Protein AF-T0L278-F1 (afdb_monomer_lite)

pLDDT: mean 76.57, std 13.84, range [36.88, 91.56]

Structure (mmCIF, N/CA/C/O backbone):
data_AF-T0L278-F1
#
_entry.id   AF-T0L278-F1
#
loop_
_atom_site.group_PDB
_atom_site.id
_atom_site.type_symbol
_atom_site.label_atom_id
_atom_site.label_alt_id
_atom_site.label_comp_id
_atom_site.label_asym_id
_atom_site.label_entity_id
_atom_site.label_seq_id
_atom_site.pdbx_PDB_ins_code
_atom_site.Cartn_x
_atom_site.Cartn_y
_atom_site.Cartn_z
_atom_site.occupancy
_atom_site.B_iso_or_equiv
_atom_site.auth_seq_id
_atom_site.auth_comp_id
_atom_site.auth_asym_id
_atom_site.auth_atom_id
_atom_site.pdbx_PDB_model_num
ATOM 1 N N . MET A 1 1 ? -37.524 30.772 44.409 1.00 56.69 1 MET A N 1
ATOM 2 C CA . MET A 1 1 ? -37.387 29.952 43.182 1.00 56.69 1 MET A CA 1
ATOM 3 C C . MET A 1 1 ? -38.612 29.063 43.052 1.00 56.69 1 MET A C 1
ATOM 5 O O . MET A 1 1 ? -39.046 28.549 44.076 1.00 56.69 1 MET A O 1
ATOM 9 N N . SER A 1 2 ? -39.199 28.921 41.857 1.00 77.25 2 SER A N 1
ATOM 10 C CA . SER A 1 2 ? -40.386 28.073 41.670 1.00 77.25 2 SER A CA 1
ATOM 11 C C . SER A 1 2 ? -40.027 26.587 41.781 1.00 77.25 2 SER A C 1
ATOM 13 O O . SER A 1 2 ? -38.929 26.166 41.413 1.00 77.25 2 SER A O 1
ATOM 15 N N . VAL A 1 3 ? -40.959 25.788 42.303 1.00 78.44 3 VAL A N 1
ATOM 16 C CA . VAL A 1 3 ? -40.801 24.331 42.462 1.00 78.44 3 VAL A CA 1
ATOM 17 C C . VAL A 1 3 ? -40.582 23.646 41.107 1.00 78.44 3 VAL A C 1
ATOM 19 O O . VAL A 1 3 ? -39.827 22.682 41.018 1.00 78.44 3 VAL A O 1
ATOM 22 N N . GLU A 1 4 ? -41.187 24.178 40.047 1.00 79.38 4 GLU A N 1
ATOM 23 C CA . GLU A 1 4 ? -41.035 23.703 38.667 1.00 79.38 4 GLU A CA 1
ATOM 24 C C . GLU A 1 4 ? -39.617 23.933 38.136 1.00 79.38 4 GLU A C 1
ATOM 26 O O . GLU A 1 4 ? -38.996 22.999 37.635 1.00 79.38 4 GLU A O 1
ATOM 31 N N . ARG A 1 5 ? -39.035 25.116 38.377 1.00 77.50 5 ARG A N 1
ATOM 32 C CA . ARG A 1 5 ? -37.660 25.430 37.960 1.00 77.50 5 ARG A CA 1
ATOM 33 C C . ARG A 1 5 ? -36.619 24.551 38.658 1.00 77.50 5 ARG A C 1
ATOM 35 O O . ARG A 1 5 ? -35.626 24.172 38.049 1.00 77.50 5 ARG A O 1
ATOM 42 N N . ASN A 1 6 ? -36.856 24.174 39.916 1.00 81.69 6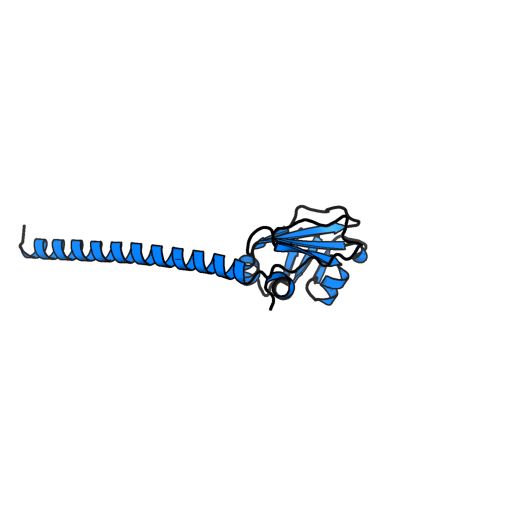 ASN A N 1
ATOM 43 C CA . ASN A 1 6 ? -35.994 23.224 40.631 1.00 81.69 6 ASN A CA 1
ATOM 44 C C . ASN A 1 6 ? -36.101 21.787 40.090 1.00 81.69 6 ASN A C 1
ATOM 46 O O . ASN A 1 6 ? -35.121 21.045 40.142 1.00 81.69 6 ASN A O 1
ATOM 50 N N . LYS A 1 7 ? -37.271 21.377 39.583 1.00 85.25 7 LYS A N 1
ATOM 51 C CA . LYS A 1 7 ? -37.436 20.066 38.937 1.00 85.25 7 LYS A CA 1
ATOM 52 C C . LYS A 1 7 ? -36.726 20.027 37.586 1.00 85.25 7 LYS A C 1
ATOM 54 O O . LYS A 1 7 ? -36.011 19.066 37.326 1.00 85.25 7 LYS A O 1
ATOM 59 N N . GLU A 1 8 ? -36.863 21.076 36.777 1.00 83.44 8 GLU A N 1
ATOM 60 C CA . GLU A 1 8 ? -36.151 21.197 35.496 1.00 83.44 8 GLU A CA 1
ATOM 61 C C . GLU A 1 8 ? -34.629 21.196 35.678 1.00 83.44 8 GLU A C 1
ATOM 63 O O . GLU A 1 8 ? -33.932 20.478 34.967 1.00 83.44 8 GLU A O 1
ATOM 68 N N . LEU A 1 9 ? -34.107 21.923 36.675 1.00 85.75 9 LEU A N 1
ATOM 69 C CA . LEU A 1 9 ? -32.672 21.933 36.983 1.00 85.75 9 LEU A CA 1
ATOM 70 C C . LEU A 1 9 ? -32.137 20.532 37.314 1.00 85.75 9 LEU A C 1
ATOM 72 O O . LEU A 1 9 ? -31.128 20.121 36.747 1.00 85.75 9 LEU A O 1
ATOM 76 N N . LYS A 1 10 ? -32.850 19.758 38.143 1.00 85.81 10 LYS A N 1
ATOM 77 C CA . LYS A 1 10 ? -32.467 18.369 38.453 1.00 85.81 10 LYS A CA 1
ATOM 78 C C . LYS A 1 10 ? -32.490 17.449 37.232 1.00 85.81 10 LYS A C 1
ATOM 80 O O . LYS A 1 10 ? -31.629 16.583 37.102 1.00 85.81 10 LYS A O 1
ATOM 85 N N . VAL A 1 11 ? -33.476 17.608 36.348 1.00 86.75 11 VAL A N 1
ATOM 86 C CA . VAL A 1 11 ? -33.554 16.820 35.108 1.00 86.75 11 VAL A CA 1
ATOM 87 C C . VAL A 1 11 ? -32.389 17.170 34.184 1.00 86.75 11 VAL A C 1
ATOM 89 O O . VAL A 1 11 ? -31.769 16.266 33.625 1.00 86.75 11 VAL A O 1
ATOM 92 N N . ASN A 1 12 ? -32.031 18.450 34.073 1.00 84.56 12 ASN A N 1
ATOM 93 C CA . ASN A 1 12 ? -30.890 18.885 33.270 1.00 84.56 12 ASN A CA 1
ATOM 94 C C . ASN A 1 12 ? -29.559 18.344 33.812 1.00 84.56 12 ASN A C 1
ATOM 96 O O . ASN A 1 12 ? -28.752 17.858 33.026 1.00 84.56 12 ASN A O 1
ATOM 100 N N . GLU A 1 13 ? -29.350 18.345 35.131 1.00 86.81 13 GLU A N 1
ATOM 101 C CA . GLU A 1 13 ? -28.151 17.767 35.763 1.00 86.81 13 GLU A CA 1
ATOM 102 C C . GLU A 1 13 ? -28.016 16.261 35.487 1.00 86.81 13 GLU A C 1
ATOM 104 O O . GLU A 1 13 ? -26.943 15.785 35.107 1.00 86.81 13 GLU A O 1
ATOM 109 N N . LEU A 1 14 ? -29.115 15.510 35.611 1.00 86.12 14 LEU A N 1
ATOM 110 C CA . LEU A 1 14 ? -29.153 14.079 35.289 1.00 86.12 14 LEU A CA 1
ATOM 111 C C . LEU A 1 14 ? -28.886 13.821 33.802 1.00 86.12 14 LEU A C 1
ATOM 113 O O . LEU A 1 14 ? -28.131 12.916 33.450 1.00 86.12 14 LEU A O 1
ATOM 117 N N . THR A 1 15 ? -29.481 14.629 32.925 1.00 84.12 15 THR A N 1
ATOM 118 C CA . THR A 1 15 ? -29.307 14.492 31.473 1.00 84.12 15 THR A CA 1
ATOM 119 C C . THR A 1 15 ? -27.870 14.808 31.063 1.00 84.12 15 THR A C 1
ATOM 121 O O . THR A 1 15 ? -27.291 14.079 30.264 1.00 84.12 15 THR A O 1
ATOM 124 N N . PHE A 1 16 ? -27.264 15.835 31.661 1.00 86.50 16 PHE A N 1
ATOM 125 C CA . PHE A 1 16 ? -25.865 16.198 31.441 1.00 86.50 16 PHE A CA 1
ATOM 126 C C . PHE A 1 16 ? -24.909 15.089 31.897 1.00 86.50 16 PHE A C 1
ATOM 128 O O . PHE A 1 16 ? -24.005 14.704 31.161 1.00 86.50 16 PHE A O 1
ATOM 135 N N . SER A 1 17 ? -25.173 14.499 33.065 1.00 84.94 17 SER A N 1
ATOM 136 C CA . SER A 1 17 ? -24.392 13.371 33.594 1.00 84.94 17 SER A CA 1
ATOM 137 C C . SER A 1 17 ? -24.474 12.133 32.684 1.00 84.94 17 SER A C 1
ATOM 139 O O . SER A 1 17 ? -23.477 11.452 32.459 1.00 84.94 17 SER A O 1
ATOM 141 N N . ASN A 1 18 ? -25.656 11.852 32.123 1.00 83.19 18 ASN A N 1
ATOM 142 C CA . ASN A 1 18 ? -25.858 10.769 31.152 1.00 83.19 18 ASN A CA 1
ATOM 143 C C . ASN A 1 18 ? -25.187 11.038 29.797 1.00 83.19 18 ASN A C 1
ATOM 145 O O . ASN A 1 18 ? -24.786 10.100 29.111 1.00 83.19 18 ASN A O 1
ATOM 149 N N . LEU A 1 19 ? -25.090 12.304 29.388 1.00 84.62 19 LEU A N 1
ATOM 150 C CA . LEU A 1 19 ? -24.378 12.681 28.169 1.00 84.62 19 LEU A CA 1
ATOM 151 C C . LEU A 1 19 ? -22.869 12.484 28.334 1.00 84.62 19 LEU A C 1
ATOM 153 O O . LEU A 1 19 ? -22.263 11.863 27.466 1.00 84.62 19 LEU A O 1
ATOM 157 N N . LEU A 1 20 ? -22.302 12.910 29.466 1.00 82.75 20 LEU A N 1
ATOM 158 C CA . LEU A 1 20 ? -20.883 12.710 29.780 1.00 82.75 20 LEU A CA 1
ATOM 159 C C . LEU A 1 20 ? -20.504 11.227 29.836 1.00 82.75 20 LEU A C 1
ATOM 161 O O . LEU A 1 20 ? -19.542 10.814 29.200 1.00 82.75 20 LEU A O 1
ATOM 165 N N . SER A 1 21 ? -21.297 10.398 30.520 1.00 83.31 21 SER A N 1
ATOM 166 C CA . SER A 1 21 ? -21.010 8.957 30.597 1.00 83.31 21 SER A CA 1
ATOM 167 C C . SER A 1 21 ? -21.109 8.258 29.238 1.00 83.31 21 SER A C 1
ATOM 169 O O . SER A 1 21 ? -20.383 7.301 28.967 1.00 83.31 21 SER A O 1
ATOM 171 N N . LYS A 1 22 ? -21.986 8.743 28.352 1.00 87.75 22 LYS A N 1
ATOM 172 C CA . LYS A 1 22 ? -22.082 8.250 26.976 1.00 87.75 22 LYS A CA 1
ATOM 173 C C . LYS A 1 22 ? -20.877 8.670 26.134 1.00 87.75 22 LYS A C 1
ATOM 175 O O . LYS A 1 22 ? -20.424 7.868 25.324 1.00 87.75 22 LYS A O 1
ATOM 180 N N . GLU A 1 23 ? -20.381 9.890 26.308 1.00 88.69 23 GLU A N 1
ATOM 181 C CA . GLU A 1 23 ? -19.174 10.383 25.635 1.00 88.69 23 GLU A CA 1
ATOM 182 C C . GLU A 1 23 ? -17.945 9.569 26.057 1.00 88.69 23 GLU A C 1
ATOM 184 O O . GLU A 1 23 ? -17.283 8.983 25.204 1.00 88.69 23 GLU A O 1
ATOM 189 N N . GLU A 1 24 ? -17.740 9.377 27.363 1.00 87.81 24 GLU A N 1
ATOM 190 C CA . GLU A 1 24 ? -16.658 8.539 27.903 1.00 87.81 24 GLU A CA 1
ATOM 191 C C . GLU A 1 24 ? -16.725 7.092 27.386 1.00 87.81 24 GLU A C 1
ATOM 193 O O . GLU A 1 24 ? -15.704 6.492 27.037 1.00 87.81 24 GLU A O 1
ATOM 198 N N . TYR A 1 25 ? -17.933 6.522 27.301 1.00 83.19 25 TYR A N 1
ATOM 199 C CA . TYR A 1 25 ? -18.140 5.188 26.738 1.00 83.19 25 TYR A CA 1
ATOM 200 C C . TYR A 1 25 ? -17.762 5.117 25.252 1.00 83.19 25 TYR A C 1
ATOM 202 O O . TYR A 1 25 ? -17.153 4.137 24.813 1.00 83.19 25 TYR A O 1
ATOM 210 N N . LEU A 1 26 ? -18.130 6.134 24.469 1.00 86.50 26 LEU A N 1
ATOM 211 C CA . LEU A 1 26 ? -17.811 6.198 23.044 1.00 86.50 26 LEU A CA 1
ATOM 212 C C . LEU A 1 26 ? -16.305 6.369 22.820 1.00 86.50 26 LEU A C 1
ATOM 214 O O . LEU A 1 26 ? -15.752 5.668 21.975 1.00 86.50 26 LEU A O 1
ATOM 218 N N . ASP A 1 27 ? -15.634 7.198 23.616 1.00 89.31 27 ASP A N 1
ATOM 219 C CA . ASP A 1 27 ? -14.180 7.384 23.552 1.00 89.31 27 ASP A CA 1
ATOM 220 C C . ASP A 1 27 ? -13.415 6.095 23.874 1.00 89.31 27 ASP A C 1
ATOM 222 O O . ASP A 1 27 ? -12.449 5.742 23.190 1.00 89.31 27 ASP A O 1
ATOM 226 N N . LEU A 1 28 ? -13.867 5.350 24.887 1.00 89.94 28 LEU A N 1
ATOM 227 C CA . LEU A 1 28 ? -13.327 4.025 25.201 1.00 89.94 28 LEU A CA 1
ATOM 228 C C . LEU A 1 28 ? -13.515 3.051 24.036 1.00 89.94 28 LEU A C 1
ATOM 230 O O . LEU A 1 28 ? -12.579 2.335 23.680 1.00 89.94 28 LEU A O 1
ATOM 234 N N . LYS A 1 29 ? -14.694 3.050 23.405 1.00 87.31 29 LYS A N 1
ATOM 235 C CA . LYS A 1 29 ? -14.961 2.195 22.244 1.00 87.31 29 LYS A CA 1
ATOM 236 C C . LYS A 1 29 ? -14.094 2.555 21.044 1.00 87.31 29 LYS A C 1
ATOM 238 O O . LYS A 1 29 ? -13.605 1.644 20.385 1.00 87.31 29 LYS A O 1
ATOM 243 N N . ILE A 1 30 ? -13.881 3.841 20.773 1.00 87.50 30 ILE A N 1
ATOM 244 C CA . ILE A 1 30 ? -12.994 4.294 19.692 1.00 87.50 30 ILE A CA 1
ATOM 245 C C . ILE A 1 30 ? -11.573 3.777 19.933 1.00 87.50 30 ILE A C 1
ATOM 247 O O . ILE A 1 30 ? -1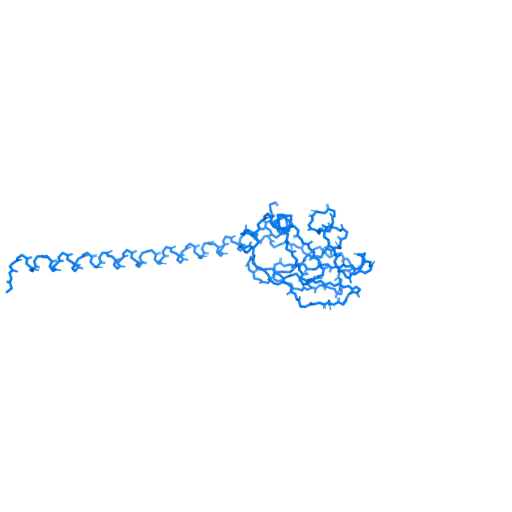1.005 3.153 19.041 1.00 87.50 30 ILE A O 1
ATOM 251 N N . LYS A 1 31 ? -11.041 3.924 21.155 1.00 91.56 31 LYS A N 1
ATOM 252 C CA . LYS A 1 31 ? -9.714 3.390 21.507 1.00 91.56 31 LYS A CA 1
ATOM 253 C C . LYS A 1 31 ? -9.610 1.877 21.324 1.00 91.56 31 LYS A C 1
ATOM 255 O O . LYS A 1 31 ? -8.635 1.411 20.743 1.00 91.56 31 LYS A O 1
ATOM 260 N N . GLU A 1 32 ? -10.605 1.116 21.781 1.00 86.38 32 GLU A N 1
ATOM 261 C CA . GLU A 1 32 ? -10.637 -0.342 21.586 1.00 86.38 32 GLU A CA 1
ATOM 262 C C . GLU A 1 32 ? -10.622 -0.718 20.096 1.00 86.38 32 GLU A C 1
ATOM 264 O O . GLU A 1 32 ? -9.932 -1.658 19.697 1.00 86.38 32 GLU A O 1
ATOM 269 N N . TYR A 1 33 ? -11.366 0.014 19.261 1.00 85.06 33 TYR A N 1
ATOM 270 C CA . TYR A 1 33 ? -11.384 -0.211 17.816 1.00 85.06 33 TYR A CA 1
ATOM 271 C C . TYR A 1 33 ? -10.050 0.141 17.154 1.00 85.06 33 TYR A C 1
ATOM 273 O O . TYR A 1 33 ? -9.578 -0.631 16.317 1.00 85.06 33 TYR A O 1
ATOM 281 N N . ASP A 1 34 ? -9.423 1.250 17.540 1.00 81.31 34 ASP A N 1
ATOM 282 C CA . ASP A 1 34 ? -8.106 1.639 17.030 1.00 81.31 34 ASP A CA 1
ATOM 283 C C . ASP A 1 34 ? -7.041 0.595 17.396 1.00 81.31 34 ASP A C 1
ATOM 285 O O . ASP A 1 34 ? -6.267 0.156 16.540 1.00 81.31 34 ASP A O 1
ATOM 289 N N . GLU A 1 35 ? -7.038 0.113 18.642 1.00 84.06 35 GLU A N 1
ATOM 290 C CA . GLU A 1 35 ? -6.144 -0.963 19.083 1.00 84.06 35 GLU A CA 1
ATOM 291 C C . GLU A 1 35 ? -6.396 -2.268 18.322 1.00 84.06 35 GLU A C 1
ATOM 293 O O . GLU A 1 35 ? -5.444 -2.932 17.899 1.00 84.06 35 GLU A O 1
ATOM 298 N N . TYR A 1 36 ? -7.663 -2.621 18.088 1.00 80.94 36 TYR A N 1
ATOM 299 C CA . TYR A 1 36 ? -8.021 -3.782 17.279 1.00 80.94 36 TYR A CA 1
ATOM 300 C C . TYR A 1 36 ? -7.517 -3.652 15.838 1.00 80.94 36 TYR A C 1
ATOM 302 O O . TYR A 1 36 ? -6.948 -4.605 15.310 1.00 80.94 36 TYR A O 1
ATOM 310 N N . LEU A 1 37 ? -7.667 -2.490 15.196 1.00 72.25 37 LEU A N 1
ATOM 311 C CA . LEU A 1 37 ? -7.176 -2.256 13.833 1.00 72.25 37 LEU A CA 1
ATOM 312 C C . LEU A 1 37 ? -5.647 -2.357 13.752 1.00 72.25 37 LEU A C 1
ATOM 314 O O . LEU A 1 37 ? -5.107 -2.936 12.801 1.00 72.25 37 LEU A O 1
ATOM 318 N N . ILE A 1 38 ? -4.938 -1.869 14.771 1.00 77.56 38 ILE A N 1
ATOM 319 C CA . ILE A 1 38 ? -3.482 -2.018 14.882 1.00 77.56 38 ILE A CA 1
ATOM 320 C C . ILE A 1 38 ? -3.103 -3.498 15.034 1.00 77.56 38 ILE A C 1
ATOM 322 O O . ILE A 1 38 ? -2.250 -3.998 14.303 1.00 77.56 38 ILE A O 1
ATOM 326 N N . GLN A 1 39 ? -3.750 -4.243 15.929 1.00 77.00 39 GLN A N 1
ATOM 327 C CA . GLN A 1 39 ? -3.453 -5.669 16.111 1.00 77.00 39 GLN A CA 1
ATOM 328 C C . GLN A 1 39 ? -3.811 -6.498 14.876 1.00 77.00 39 GLN A C 1
ATOM 330 O O . GLN A 1 39 ? -3.041 -7.367 14.463 1.00 77.00 39 GLN A O 1
ATOM 335 N N . TYR A 1 40 ? -4.949 -6.203 14.253 1.00 72.12 40 TYR A N 1
ATOM 336 C CA . TYR A 1 40 ? -5.394 -6.852 13.031 1.00 72.12 40 TYR A CA 1
ATOM 337 C C . TYR A 1 40 ? -4.399 -6.604 11.895 1.00 72.12 40 TYR A C 1
ATOM 339 O O . TYR A 1 40 ? -3.949 -7.561 11.267 1.00 72.12 40 TYR A O 1
ATOM 347 N N . SER A 1 41 ? -3.969 -5.357 11.682 1.00 63.50 41 SER A N 1
ATOM 348 C CA . SER A 1 41 ? -2.956 -5.033 10.669 1.00 63.50 41 SER A CA 1
ATOM 349 C C . SER A 1 41 ? -1.618 -5.736 10.932 1.00 63.50 41 SER A C 1
ATOM 351 O O . SER A 1 41 ? -1.043 -6.296 10.001 1.00 63.50 41 SER A O 1
ATOM 353 N N . ILE A 1 42 ? -1.170 -5.823 12.189 1.00 71.62 42 ILE A N 1
ATOM 354 C CA . ILE A 1 42 ? 0.016 -6.611 12.571 1.00 71.62 42 ILE A CA 1
ATOM 355 C C . ILE A 1 42 ? -0.182 -8.107 12.271 1.00 71.62 42 ILE A C 1
ATOM 357 O O . ILE A 1 42 ? 0.743 -8.759 11.789 1.00 71.62 42 ILE A O 1
ATOM 361 N N . SER A 1 43 ? -1.370 -8.659 12.538 1.00 66.44 43 SER A N 1
ATOM 362 C CA . SER A 1 43 ? -1.669 -10.087 12.347 1.00 66.44 43 SER A CA 1
ATOM 363 C C . SER A 1 43 ? -1.789 -10.504 10.876 1.00 66.44 43 SER A C 1
ATOM 365 O O . SER A 1 43 ? -1.425 -11.627 10.532 1.00 66.44 43 SER A O 1
ATOM 367 N N . GLN A 1 44 ? -2.263 -9.602 10.009 1.00 61.88 44 GLN A N 1
ATOM 368 C CA . GLN A 1 44 ? -2.406 -9.827 8.564 1.00 61.88 44 GLN A CA 1
ATOM 369 C C . GLN A 1 44 ? -1.081 -9.649 7.808 1.00 61.88 44 GLN A C 1
ATOM 371 O O . GLN A 1 44 ? -0.902 -10.188 6.715 1.00 61.88 44 GLN A O 1
ATOM 376 N N . LEU A 1 45 ? -0.121 -8.925 8.392 1.00 55.28 45 LEU A N 1
ATOM 377 C CA . LEU A 1 45 ? 1.231 -8.798 7.857 1.00 55.28 45 LEU A CA 1
ATOM 378 C C . LEU A 1 45 ? 2.003 -10.097 8.118 1.00 55.28 45 LEU A C 1
ATOM 380 O O . LEU A 1 45 ? 2.746 -10.250 9.090 1.00 55.28 45 LEU A O 1
ATOM 384 N N . ASN A 1 46 ? 1.829 -11.056 7.210 1.00 53.16 46 ASN A N 1
ATOM 385 C CA . ASN A 1 46 ? 2.641 -12.262 7.158 1.00 53.16 46 ASN A CA 1
ATOM 386 C C . ASN A 1 46 ? 4.126 -11.869 7.140 1.00 53.16 46 ASN A C 1
ATOM 388 O O . ASN A 1 46 ? 4.603 -11.286 6.165 1.00 53.16 46 ASN A O 1
ATOM 392 N N . LYS A 1 47 ? 4.885 -12.235 8.185 1.00 52.56 47 LYS A N 1
ATOM 393 C CA . LYS A 1 47 ? 6.359 -12.202 8.172 1.00 52.56 47 LYS A CA 1
ATOM 394 C C . LYS A 1 47 ? 6.870 -13.161 7.088 1.00 52.56 47 LYS A C 1
ATOM 396 O O . LYS A 1 47 ? 7.238 -14.300 7.380 1.00 52.56 47 LYS A O 1
ATOM 401 N N . LYS A 1 48 ? 6.861 -12.745 5.819 1.00 47.66 48 LYS A N 1
ATOM 402 C CA . LYS A 1 48 ? 7.385 -13.559 4.71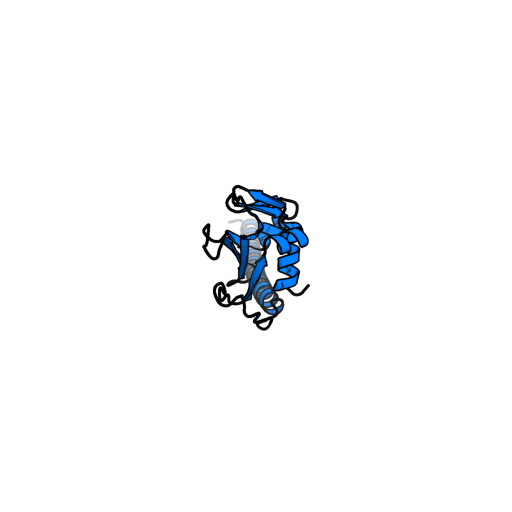9 1.00 47.66 48 LYS A CA 1
ATOM 403 C C . LYS A 1 48 ? 8.908 -13.612 4.815 1.00 47.66 48 LYS A C 1
ATOM 405 O O . LYS A 1 48 ? 9.601 -12.598 4.844 1.00 47.66 48 LYS A O 1
ATOM 410 N N . LYS A 1 49 ? 9.405 -14.848 4.911 1.00 46.94 49 LYS A N 1
ATOM 411 C CA . LYS A 1 49 ? 10.823 -15.213 4.923 1.00 46.94 49 LYS A CA 1
ATOM 412 C C . LYS A 1 49 ? 11.547 -14.639 3.705 1.00 46.94 49 LYS A C 1
ATOM 414 O O . LYS A 1 49 ? 11.025 -14.655 2.595 1.00 46.94 49 LYS A O 1
ATOM 419 N N . ARG A 1 50 ? 12.785 -14.208 3.963 1.00 42.97 50 ARG A N 1
ATOM 420 C CA . ARG A 1 50 ? 13.806 -13.798 2.993 1.00 42.97 50 ARG A CA 1
ATOM 421 C C . ARG A 1 50 ? 13.856 -14.771 1.809 1.00 42.97 50 ARG A C 1
ATOM 423 O O . ARG A 1 50 ? 14.321 -15.893 1.982 1.00 42.97 50 ARG A O 1
ATOM 430 N N . ASN A 1 51 ? 13.463 -14.315 0.623 1.00 36.91 51 ASN A N 1
ATOM 431 C CA . ASN A 1 51 ? 13.950 -14.907 -0.619 1.00 36.91 51 ASN A CA 1
ATOM 432 C C . ASN A 1 51 ? 15.200 -14.129 -1.027 1.00 36.91 51 ASN A C 1
ATOM 434 O O . ASN A 1 51 ? 15.135 -13.017 -1.544 1.00 36.91 51 ASN A O 1
ATOM 438 N N . THR A 1 52 ? 16.350 -14.699 -0.683 1.00 40.06 52 THR A N 1
ATOM 439 C CA . THR A 1 52 ? 17.665 -14.231 -1.110 1.00 40.06 52 THR A CA 1
ATOM 440 C C . THR A 1 52 ? 17.925 -14.709 -2.531 1.00 40.06 52 THR A C 1
ATOM 442 O O . THR A 1 52 ? 18.498 -15.780 -2.713 1.00 40.06 52 THR A O 1
ATOM 445 N N . ASP A 1 53 ? 17.542 -13.905 -3.522 1.00 37.56 53 ASP A N 1
ATOM 446 C CA . ASP A 1 53 ? 18.152 -13.994 -4.847 1.00 37.56 53 ASP A CA 1
ATOM 447 C C . ASP A 1 53 ? 19.384 -13.082 -4.901 1.00 37.56 53 ASP A C 1
ATOM 449 O O . ASP A 1 53 ? 19.360 -11.898 -4.555 1.00 37.56 53 ASP A O 1
ATOM 453 N N . TYR A 1 54 ? 20.501 -13.689 -5.293 1.00 37.91 54 TYR A N 1
ATOM 454 C CA . TYR A 1 54 ? 21.887 -13.256 -5.086 1.00 37.91 54 TYR A CA 1
ATOM 455 C C . TYR A 1 54 ? 22.289 -11.936 -5.788 1.00 37.91 54 TYR A C 1
ATOM 457 O O . TYR A 1 54 ? 23.397 -11.448 -5.584 1.00 37.91 54 TYR A O 1
ATOM 465 N N . MET A 1 55 ? 21.400 -11.320 -6.577 1.00 36.88 55 MET A N 1
ATOM 466 C CA . MET A 1 55 ? 21.635 -10.029 -7.252 1.00 36.88 55 MET A CA 1
ATOM 467 C C . MET A 1 55 ? 21.160 -8.806 -6.442 1.00 36.88 55 MET A C 1
ATOM 469 O O . MET A 1 55 ? 21.500 -7.674 -6.771 1.00 36.88 55 MET A O 1
ATOM 473 N N . ILE A 1 56 ? 20.418 -9.017 -5.347 1.00 44.31 56 ILE A N 1
ATOM 474 C CA . ILE A 1 56 ? 19.782 -7.956 -4.537 1.00 44.31 56 ILE A CA 1
ATOM 475 C C . ILE A 1 56 ? 20.743 -7.419 -3.444 1.00 44.31 56 ILE A C 1
ATOM 477 O O . ILE A 1 56 ? 20.425 -6.486 -2.715 1.00 44.31 56 ILE A O 1
ATOM 481 N N . GLY A 1 57 ? 21.964 -7.955 -3.326 1.00 41.56 57 GLY A N 1
ATOM 482 C CA . GLY A 1 57 ? 22.886 -7.649 -2.219 1.00 41.56 57 GLY A CA 1
ATOM 483 C C . GLY A 1 57 ? 23.332 -6.183 -2.078 1.00 41.56 57 GLY A C 1
ATOM 484 O O . GLY A 1 57 ? 23.800 -5.809 -1.008 1.00 41.56 57 GLY A O 1
ATOM 485 N N . LYS A 1 58 ? 23.178 -5.339 -3.112 1.00 44.94 58 LYS A N 1
ATOM 486 C CA . LYS A 1 58 ? 23.559 -3.909 -3.064 1.00 44.94 58 LYS A CA 1
ATOM 487 C C . LYS A 1 58 ? 22.401 -2.927 -2.844 1.00 44.94 58 LYS A C 1
ATOM 489 O O . LYS A 1 58 ? 22.663 -1.795 -2.462 1.00 44.94 58 LYS A O 1
ATOM 494 N N . LEU A 1 59 ? 21.150 -3.345 -3.047 1.00 51.00 59 LEU A N 1
ATOM 495 C CA . LEU A 1 59 ? 19.956 -2.483 -2.968 1.00 51.00 59 LEU A CA 1
ATOM 496 C C . LEU A 1 59 ? 18.965 -2.929 -1.881 1.00 51.00 59 LEU A C 1
ATOM 498 O O . LEU A 1 59 ? 17.830 -2.457 -1.834 1.00 51.00 59 LEU A O 1
ATOM 502 N N . GLN A 1 60 ? 19.373 -3.849 -1.000 1.00 50.44 60 GLN A N 1
ATOM 503 C CA . GLN A 1 60 ? 18.554 -4.284 0.129 1.00 50.44 60 GLN A CA 1
ATOM 504 C C . GLN A 1 60 ? 18.371 -3.142 1.131 1.00 50.44 60 GLN A C 1
ATOM 506 O O . GLN A 1 60 ? 19.195 -2.922 2.017 1.00 50.44 60 GLN A O 1
ATOM 511 N N . MET A 1 61 ? 17.247 -2.438 1.020 1.00 59.16 61 MET A N 1
ATOM 512 C CA . MET A 1 61 ? 16.727 -1.662 2.137 1.00 59.16 61 MET A CA 1
ATOM 513 C C . MET A 1 61 ? 16.105 -2.630 3.138 1.00 59.16 61 MET A C 1
ATOM 515 O O . MET A 1 61 ? 15.111 -3.298 2.848 1.00 59.16 61 MET A O 1
ATOM 519 N N . ASN A 1 62 ? 16.725 -2.737 4.310 1.00 59.09 62 ASN A N 1
ATOM 520 C CA . ASN A 1 62 ? 16.186 -3.514 5.417 1.00 59.09 62 ASN A CA 1
ATOM 521 C C . ASN A 1 62 ? 15.001 -2.746 6.005 1.00 59.09 62 ASN A C 1
ATOM 523 O O . ASN A 1 62 ? 15.210 -1.756 6.699 1.00 59.09 62 ASN A O 1
ATOM 527 N N . SER A 1 63 ? 13.780 -3.197 5.721 1.00 62.25 63 SER A N 1
ATOM 528 C CA . SER A 1 63 ? 12.563 -2.644 6.314 1.00 62.25 63 SER A CA 1
ATOM 529 C C . SER A 1 63 ? 11.900 -3.676 7.227 1.00 62.25 63 SER A C 1
ATOM 531 O O . SER A 1 63 ? 12.031 -4.885 7.010 1.00 62.25 63 SER A O 1
ATOM 533 N N . VAL A 1 64 ? 11.194 -3.211 8.258 1.00 68.12 64 VAL A N 1
ATOM 534 C CA . VAL A 1 64 ? 10.612 -4.075 9.310 1.00 68.12 64 VAL A CA 1
ATOM 535 C C . VAL A 1 64 ? 9.642 -5.114 8.734 1.00 68.12 64 VAL A C 1
ATOM 537 O O . VAL A 1 64 ? 9.658 -6.273 9.152 1.00 68.12 64 VAL A O 1
ATOM 540 N N . TYR A 1 65 ? 8.846 -4.722 7.737 1.00 67.81 65 TYR A N 1
ATOM 541 C CA . TYR A 1 65 ? 7.864 -5.582 7.066 1.00 67.81 65 TYR A CA 1
ATOM 542 C C . TYR A 1 65 ? 8.360 -6.164 5.734 1.00 67.81 65 TYR A C 1
ATOM 544 O O . TYR A 1 65 ? 7.600 -6.814 5.018 1.00 67.81 65 TYR A O 1
ATOM 552 N N . GLY A 1 66 ? 9.641 -5.971 5.416 1.00 74.12 66 GLY A N 1
ATOM 553 C CA . GLY A 1 66 ? 10.272 -6.453 4.194 1.00 74.12 66 GLY A CA 1
ATOM 554 C C . GLY A 1 66 ? 10.211 -5.466 3.029 1.00 74.12 66 GLY A C 1
ATOM 555 O O . GLY A 1 66 ? 9.308 -4.633 2.905 1.00 74.12 66 GLY A O 1
ATOM 556 N N . SER A 1 67 ? 11.196 -5.592 2.146 1.00 81.44 67 SER A N 1
ATOM 557 C CA . SER A 1 67 ? 11.305 -4.826 0.913 1.00 81.44 67 SER A CA 1
ATOM 558 C C . SER A 1 67 ? 11.110 -5.729 -0.301 1.00 81.44 67 SER A C 1
ATOM 560 O O . SER A 1 67 ? 11.595 -6.862 -0.341 1.00 81.44 67 SER A O 1
ATOM 562 N N . TYR A 1 68 ? 10.388 -5.221 -1.297 1.00 83.12 68 TYR A N 1
ATOM 563 C CA . TYR A 1 68 ? 10.206 -5.877 -2.584 1.00 83.12 68 TYR A CA 1
ATOM 564 C C . TYR A 1 68 ? 10.832 -5.034 -3.678 1.00 83.12 68 TYR A C 1
ATOM 566 O O . TYR A 1 68 ? 10.546 -3.846 -3.822 1.00 83.12 68 TYR A O 1
ATOM 574 N N . TYR A 1 69 ? 11.695 -5.685 -4.441 1.00 83.88 69 TYR A N 1
ATOM 575 C CA . TYR A 1 69 ? 12.336 -5.115 -5.606 1.00 83.88 69 TYR A CA 1
ATOM 576 C C . TYR A 1 69 ? 11.521 -5.466 -6.850 1.00 83.88 69 TYR A C 1
ATOM 578 O O . TYR A 1 69 ? 11.093 -6.612 -7.001 1.00 83.88 69 TYR A O 1
ATOM 586 N N . PHE A 1 70 ? 11.341 -4.485 -7.726 1.00 84.44 70 PHE A N 1
ATOM 587 C CA . PHE A 1 70 ? 10.680 -4.636 -9.011 1.00 84.44 70 PHE A CA 1
ATOM 588 C C . PHE A 1 70 ? 11.510 -3.976 -10.103 1.00 84.44 70 PHE A C 1
ATOM 590 O O . PHE A 1 70 ? 11.955 -2.831 -9.960 1.00 84.44 70 PHE A O 1
ATOM 597 N N . LYS A 1 71 ? 11.673 -4.671 -11.225 1.00 83.31 71 LYS A N 1
ATOM 598 C CA . LYS A 1 71 ? 12.168 -4.034 -12.451 1.00 83.31 71 LYS A CA 1
ATOM 599 C C . LYS A 1 71 ? 11.037 -3.268 -13.127 1.00 83.31 71 LYS A C 1
ATOM 601 O O . LYS A 1 71 ? 9.871 -3.643 -13.008 1.00 83.31 71 LYS A O 1
ATOM 606 N N . SER A 1 72 ? 11.377 -2.231 -13.882 1.00 82.38 72 SER A N 1
ATOM 607 C CA . SER A 1 72 ? 10.411 -1.496 -14.709 1.00 82.38 72 SER A CA 1
ATOM 608 C C . SER A 1 72 ? 9.548 -2.421 -15.571 1.00 82.38 72 SER A C 1
ATOM 610 O O . SER A 1 72 ? 8.327 -2.312 -15.530 1.00 82.38 72 SER A O 1
ATOM 612 N N . ASN A 1 73 ? 10.163 -3.384 -16.265 1.00 80.56 73 ASN A N 1
ATOM 613 C CA . ASN A 1 73 ? 9.457 -4.354 -17.106 1.00 80.56 73 ASN A CA 1
ATOM 614 C C . ASN A 1 73 ? 8.434 -5.174 -16.307 1.00 80.56 73 ASN A C 1
ATOM 616 O O . ASN A 1 73 ? 7.313 -5.355 -16.762 1.00 80.56 73 ASN A O 1
ATOM 620 N N . GLU A 1 74 ? 8.771 -5.593 -15.084 1.00 83.06 74 GLU A N 1
ATOM 621 C CA . GLU A 1 74 ? 7.847 -6.350 -14.230 1.00 83.06 74 GLU A CA 1
ATOM 622 C C . GLU A 1 74 ? 6.637 -5.500 -13.815 1.00 83.06 74 GLU A C 1
ATOM 624 O O . GLU A 1 74 ? 5.517 -6.001 -13.759 1.00 83.06 74 GLU A O 1
ATOM 629 N N . LEU A 1 75 ? 6.827 -4.202 -13.551 1.00 83.69 75 LEU A N 1
ATOM 630 C CA . LEU A 1 75 ? 5.714 -3.297 -13.238 1.00 83.69 75 LEU A CA 1
ATOM 631 C C . LEU A 1 75 ? 4.851 -2.967 -14.459 1.00 83.69 75 LEU A C 1
ATOM 633 O O . LEU A 1 75 ? 3.658 -2.703 -14.289 1.00 83.69 75 LEU A O 1
ATOM 637 N N . VAL A 1 76 ? 5.428 -2.980 -15.664 1.00 84.25 76 VAL A N 1
ATOM 638 C CA . VAL A 1 76 ? 4.673 -2.879 -16.923 1.00 84.25 76 VAL A CA 1
ATOM 639 C C . VAL A 1 76 ? 3.838 -4.140 -17.132 1.00 84.25 76 VAL A C 1
ATOM 641 O O . VAL A 1 76 ? 2.639 -4.029 -17.380 1.00 84.25 76 VAL A O 1
ATOM 644 N N . ASP A 1 77 ? 4.430 -5.322 -16.947 1.00 83.19 77 ASP A N 1
ATOM 645 C CA . ASP A 1 77 ? 3.743 -6.613 -17.088 1.00 83.19 77 ASP A CA 1
ATOM 646 C C . ASP A 1 77 ? 2.595 -6.762 -16.076 1.00 83.19 77 ASP A C 1
ATOM 648 O O . ASP A 1 77 ? 1.520 -7.265 -16.402 1.00 83.19 77 ASP A O 1
ATOM 652 N N . LEU A 1 78 ? 2.785 -6.256 -14.852 1.00 82.75 78 LEU A N 1
ATOM 653 C CA . LEU A 1 78 ? 1.744 -6.192 -13.819 1.00 82.75 78 LEU A CA 1
ATOM 654 C C . LEU A 1 78 ? 0.702 -5.082 -14.066 1.00 82.75 78 LEU A C 1
ATOM 656 O O . LEU A 1 78 ? -0.269 -4.970 -13.316 1.00 82.75 78 LEU A O 1
ATOM 660 N N . GLY A 1 79 ? 0.888 -4.245 -15.090 1.00 82.38 79 GLY A N 1
ATOM 661 C CA . GLY A 1 79 ? -0.007 -3.138 -15.434 1.00 82.38 79 GLY A CA 1
ATOM 662 C C . GLY A 1 79 ? -0.011 -1.988 -14.422 1.00 82.38 79 GLY A C 1
ATOM 663 O O . GLY A 1 79 ? -0.931 -1.166 -14.435 1.00 82.38 79 GLY A O 1
ATOM 664 N N . VAL A 1 80 ? 0.984 -1.936 -13.533 1.00 86.25 80 VAL A N 1
ATOM 665 C CA . VAL A 1 80 ? 1.139 -0.891 -12.512 1.00 86.25 80 VAL A CA 1
ATOM 666 C C . VAL A 1 80 ? 1.737 0.362 -13.136 1.00 86.25 80 VAL A C 1
ATOM 668 O O . VAL A 1 80 ? 1.195 1.451 -12.945 1.00 86.25 80 VAL A O 1
ATOM 671 N N . LEU A 1 81 ? 2.828 0.210 -13.893 1.00 84.62 81 LEU A N 1
ATOM 672 C CA . LEU A 1 81 ? 3.523 1.307 -14.566 1.00 84.62 81 LEU A CA 1
ATOM 673 C C . LEU A 1 81 ? 2.790 1.674 -15.858 1.00 84.62 81 LEU A C 1
ATOM 675 O O . LEU A 1 81 ? 2.631 0.839 -16.745 1.00 84.62 81 LEU A O 1
ATOM 679 N N . ASN A 1 82 ? 2.331 2.922 -15.954 1.00 82.12 82 ASN A N 1
ATOM 680 C CA . ASN A 1 82 ? 1.603 3.422 -17.116 1.00 82.12 82 ASN A CA 1
ATOM 681 C C . ASN A 1 82 ? 2.540 4.133 -18.098 1.00 82.12 82 ASN A C 1
ATOM 683 O O . ASN A 1 82 ? 2.581 3.778 -19.273 1.00 82.12 82 ASN A O 1
ATOM 687 N N . GLN A 1 83 ? 3.298 5.124 -17.624 1.00 80.06 83 GLN A N 1
ATOM 688 C CA . GLN A 1 83 ? 4.276 5.861 -18.429 1.00 80.06 83 GLN A CA 1
ATOM 689 C C . GLN A 1 83 ? 5.516 6.199 -17.598 1.00 80.06 83 GLN A C 1
ATOM 691 O O . GLN A 1 83 ? 5.439 6.368 -16.382 1.00 80.06 83 GLN A O 1
ATOM 696 N N . VAL A 1 84 ? 6.662 6.308 -18.266 1.00 78.62 84 VAL A N 1
ATOM 697 C CA . VAL A 1 84 ? 7.913 6.827 -17.702 1.00 78.62 84 VAL A CA 1
ATOM 698 C C . VAL A 1 84 ? 8.233 8.115 -18.443 1.00 78.62 84 VAL A C 1
ATOM 700 O O . VAL A 1 84 ? 8.212 8.141 -19.674 1.00 78.62 84 VAL A O 1
ATOM 703 N N . TYR A 1 85 ? 8.515 9.175 -17.700 1.00 72.38 85 TYR A N 1
ATOM 704 C CA . TYR A 1 85 ? 8.848 10.484 -18.235 1.00 72.38 85 TYR A CA 1
ATOM 705 C C . TYR A 1 85 ? 10.352 10.734 -18.080 1.00 72.38 85 TYR A C 1
ATOM 707 O O . TYR A 1 85 ? 10.962 10.344 -17.087 1.00 72.38 85 TYR A O 1
ATOM 715 N N . ASN A 1 86 ? 10.949 11.411 -19.063 1.00 60.91 86 ASN A N 1
ATOM 716 C CA . ASN A 1 86 ? 12.318 11.944 -19.008 1.00 60.91 86 ASN A CA 1
ATOM 717 C C . ASN A 1 86 ? 13.470 10.932 -18.832 1.00 60.91 86 ASN A C 1
ATOM 719 O O . ASN A 1 86 ? 14.559 11.333 -18.426 1.00 60.91 86 ASN A O 1
ATOM 723 N N . ILE A 1 87 ? 13.285 9.651 -19.173 1.00 62.75 87 ILE A N 1
ATOM 724 C CA . ILE A 1 87 ? 14.359 8.644 -19.116 1.00 62.75 87 ILE A CA 1
ATOM 725 C C . ILE A 1 87 ? 14.510 7.976 -20.492 1.00 62.75 87 ILE A C 1
ATOM 727 O O . ILE A 1 87 ? 13.513 7.489 -21.026 1.00 62.75 87 ILE A O 1
ATOM 731 N N . PRO A 1 88 ? 15.722 7.973 -21.086 1.00 52.84 88 PRO A N 1
ATOM 732 C CA . PRO A 1 88 ? 15.938 7.504 -22.455 1.00 52.84 88 PRO A CA 1
ATOM 733 C C . PRO A 1 88 ? 15.813 5.984 -22.609 1.00 52.84 88 PRO A C 1
ATOM 735 O O . PRO A 1 88 ? 15.384 5.534 -23.667 1.00 52.84 88 PRO A O 1
ATOM 738 N N . ASP A 1 89 ? 16.113 5.206 -21.564 1.00 60.38 89 ASP A N 1
ATOM 739 C CA . ASP A 1 89 ? 15.939 3.754 -21.558 1.00 60.38 89 ASP A CA 1
ATOM 740 C C . ASP A 1 89 ? 15.192 3.303 -20.299 1.00 60.38 89 ASP A C 1
ATOM 742 O O . ASP A 1 89 ? 15.670 3.412 -19.171 1.00 60.38 89 ASP A O 1
ATOM 746 N N . SER A 1 90 ? 13.988 2.760 -20.480 1.00 58.81 90 SER A N 1
ATOM 747 C CA . SER A 1 90 ? 13.168 2.257 -19.373 1.00 58.81 90 SER A CA 1
ATOM 748 C C . SER A 1 90 ? 13.765 1.018 -18.702 1.00 58.81 90 SER A C 1
ATOM 750 O O . SER A 1 90 ? 13.297 0.623 -17.639 1.00 58.81 90 SER A O 1
ATOM 752 N N . ARG A 1 91 ? 14.767 0.374 -19.314 1.00 59.81 91 ARG A N 1
ATOM 753 C CA . ARG A 1 91 ? 15.317 -0.927 -18.897 1.00 59.81 91 ARG A CA 1
ATOM 754 C C . ARG A 1 91 ? 16.170 -0.860 -17.633 1.00 59.81 91 ARG A C 1
ATOM 756 O O . ARG A 1 91 ? 16.257 -1.868 -16.935 1.00 59.81 91 ARG A O 1
ATOM 763 N N . ASP A 1 92 ? 16.698 0.315 -17.311 1.00 68.69 92 ASP A N 1
ATOM 764 C CA . ASP A 1 92 ? 17.619 0.502 -16.182 1.00 68.69 92 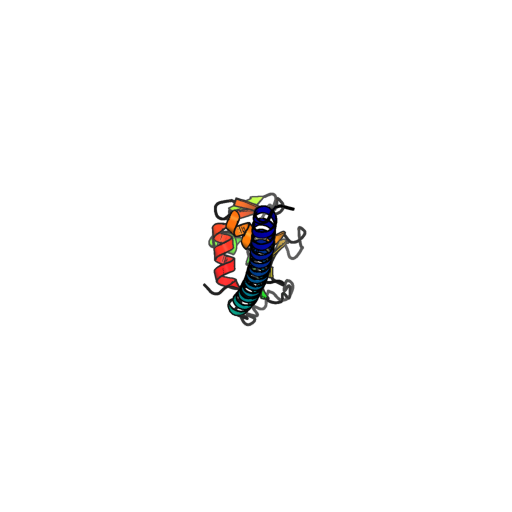ASP A CA 1
ATOM 765 C C . ASP A 1 92 ? 16.912 1.014 -14.915 1.00 68.69 92 ASP A C 1
ATOM 767 O O . ASP A 1 92 ? 17.521 1.177 -13.855 1.00 68.69 92 ASP A O 1
ATOM 771 N N . LEU A 1 93 ? 15.594 1.221 -15.002 1.00 78.75 93 LEU A N 1
ATOM 772 C CA . LEU A 1 93 ? 14.755 1.639 -13.887 1.00 78.75 93 LEU A CA 1
ATOM 773 C C . LEU A 1 93 ? 14.415 0.479 -12.958 1.00 78.75 93 LEU A C 1
ATOM 775 O O . LEU A 1 93 ? 13.810 -0.528 -13.345 1.00 78.75 93 LEU A O 1
ATOM 779 N N . CYS A 1 94 ? 14.734 0.687 -11.689 1.00 82.31 94 CYS A N 1
ATOM 780 C CA . CYS A 1 94 ? 14.477 -0.247 -10.612 1.00 82.31 94 CYS A CA 1
ATOM 781 C C . CYS A 1 94 ? 13.661 0.432 -9.513 1.00 82.31 94 CYS A C 1
ATOM 783 O O . CYS A 1 94 ? 13.924 1.574 -9.137 1.00 82.31 94 CYS A O 1
ATOM 785 N N . PHE A 1 95 ? 12.702 -0.295 -8.956 1.00 85.56 95 PHE A N 1
ATOM 786 C CA . PHE A 1 95 ? 11.812 0.193 -7.913 1.00 85.56 95 PHE A CA 1
ATOM 787 C C . PHE A 1 95 ? 11.953 -0.685 -6.678 1.00 85.56 95 PHE A C 1
ATOM 789 O O . PHE A 1 95 ? 11.920 -1.911 -6.772 1.00 85.56 95 PHE A O 1
ATOM 796 N N . VAL A 1 96 ? 12.094 -0.069 -5.510 1.00 86.00 96 VAL A N 1
ATOM 797 C CA . VAL A 1 96 ? 12.091 -0.780 -4.230 1.00 86.00 96 VAL A CA 1
ATOM 798 C C . VAL A 1 96 ? 10.951 -0.245 -3.390 1.00 86.00 96 VAL A C 1
ATOM 800 O O . VAL A 1 96 ? 10.952 0.914 -2.981 1.00 86.00 96 VAL A O 1
ATOM 803 N N . LEU A 1 97 ? 9.976 -1.109 -3.138 1.00 87.06 97 LEU A N 1
ATOM 804 C CA . LEU A 1 97 ? 8.896 -0.850 -2.204 1.00 87.06 97 LEU A CA 1
ATOM 805 C C . LE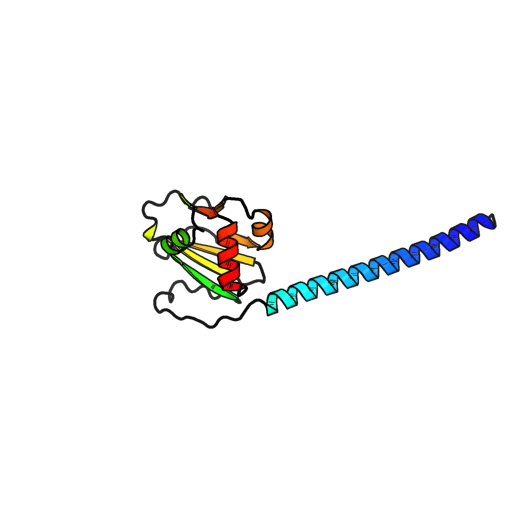U A 1 97 ? 9.316 -1.375 -0.833 1.00 87.06 97 LEU A C 1
ATOM 807 O O . LEU A 1 97 ? 9.676 -2.544 -0.701 1.00 87.06 97 LEU A O 1
ATOM 811 N N . ALA A 1 98 ? 9.288 -0.514 0.175 1.00 85.50 98 ALA A N 1
ATOM 812 C CA . ALA A 1 98 ? 9.662 -0.837 1.544 1.00 85.50 98 ALA A CA 1
ATOM 813 C C . ALA A 1 98 ? 8.584 -0.360 2.521 1.00 85.50 98 ALA A C 1
ATOM 815 O O . ALA A 1 98 ? 7.881 0.622 2.272 1.00 85.50 98 ALA A O 1
ATOM 816 N N . SER A 1 99 ? 8.465 -1.048 3.654 1.00 82.81 99 SER A N 1
ATOM 817 C CA . SER A 1 99 ? 7.548 -0.662 4.728 1.00 82.81 99 SER A CA 1
ATOM 818 C C . SER A 1 99 ? 8.188 -0.896 6.097 1.00 82.81 99 SER A C 1
ATOM 820 O O . SER A 1 99 ? 8.629 -2.006 6.415 1.00 82.81 99 SER A O 1
ATOM 822 N N . ASP A 1 100 ? 8.257 0.180 6.883 1.00 76.12 100 ASP A N 1
ATOM 823 C CA . ASP A 1 100 ? 8.759 0.195 8.266 1.00 76.12 100 ASP A CA 1
ATOM 824 C C . ASP A 1 100 ? 7.627 0.345 9.292 1.00 76.12 100 ASP A C 1
ATOM 826 O O . ASP A 1 100 ? 7.769 -0.052 10.444 1.00 76.12 100 ASP A O 1
ATOM 830 N N . GLU A 1 101 ? 6.494 0.906 8.869 1.00 78.94 101 GLU A N 1
ATOM 831 C CA . GLU A 1 101 ? 5.317 1.193 9.689 1.00 78.94 101 GLU A CA 1
ATOM 832 C C . GLU A 1 101 ? 4.086 0.510 9.065 1.00 78.94 101 GLU A C 1
ATOM 834 O O . GLU A 1 101 ? 3.997 0.438 7.834 1.00 78.94 101 GLU A O 1
ATOM 839 N N . PRO A 1 102 ? 3.113 0.041 9.871 1.00 78.00 102 PRO A N 1
ATOM 840 C CA . PRO A 1 102 ? 1.887 -0.563 9.354 1.00 78.00 102 PRO A CA 1
ATOM 841 C C . PRO A 1 102 ? 1.172 0.367 8.368 1.00 78.00 102 PRO A C 1
ATOM 843 O O . PRO A 1 102 ? 0.996 1.551 8.643 1.00 78.00 102 PRO A O 1
ATOM 846 N N . LEU A 1 103 ? 0.758 -0.178 7.218 1.00 82.50 103 LEU A N 1
ATOM 847 C CA . LEU A 1 103 ? -0.008 0.521 6.170 1.00 82.50 103 LEU A CA 1
ATOM 848 C C . LEU A 1 103 ? 0.671 1.765 5.565 1.00 82.50 103 LEU A C 1
ATOM 850 O O . LEU A 1 103 ? 0.047 2.483 4.781 1.00 82.50 103 LEU A O 1
ATOM 854 N N . LYS A 1 104 ? 1.947 2.004 5.876 1.00 85.94 104 LYS A N 1
ATOM 855 C CA . LYS A 1 104 ? 2.750 3.095 5.328 1.00 85.94 104 LYS A CA 1
ATOM 856 C C . LYS A 1 104 ? 3.904 2.519 4.524 1.00 85.94 104 LYS A C 1
ATOM 858 O O . LYS A 1 104 ? 4.664 1.666 4.994 1.00 85.94 104 LYS A O 1
ATOM 863 N N . PHE A 1 105 ? 4.038 3.017 3.306 1.00 88.25 105 PHE A N 1
ATOM 864 C CA . PHE A 1 105 ? 4.964 2.497 2.318 1.00 88.25 105 PHE A CA 1
ATOM 865 C C . PHE A 1 105 ? 5.880 3.602 1.814 1.00 88.25 105 PHE A C 1
ATOM 867 O O . PHE A 1 105 ? 5.510 4.777 1.761 1.00 88.25 105 PHE A O 1
ATOM 874 N N . LYS A 1 106 ? 7.095 3.201 1.461 1.00 88.25 106 LYS A N 1
ATOM 875 C CA . LYS A 1 106 ? 8.115 4.045 0.851 1.00 88.25 106 LYS A CA 1
ATOM 876 C C . LYS A 1 106 ? 8.514 3.403 -0.467 1.00 88.25 106 LYS A C 1
ATOM 878 O O . LYS A 1 106 ? 8.935 2.246 -0.485 1.00 88.25 106 LYS A O 1
ATOM 883 N N . LEU A 1 107 ? 8.368 4.143 -1.556 1.00 87.69 107 LEU A N 1
ATOM 884 C CA . LEU A 1 107 ? 8.811 3.725 -2.876 1.00 87.69 107 LEU A CA 1
ATOM 885 C C . LEU A 1 107 ? 10.095 4.467 -3.237 1.00 87.69 107 LEU A C 1
ATOM 887 O O . LEU A 1 107 ? 10.103 5.689 -3.374 1.00 87.69 107 LEU A O 1
ATOM 891 N N . HIS A 1 108 ? 11.170 3.709 -3.405 1.00 84.62 108 HIS A N 1
ATOM 892 C CA . HIS A 1 108 ? 12.459 4.202 -3.867 1.00 84.62 108 HIS A CA 1
ATOM 893 C C . HIS A 1 108 ? 12.624 3.891 -5.352 1.00 84.62 108 HIS A C 1
ATOM 895 O O . HIS A 1 108 ? 12.352 2.768 -5.783 1.00 84.62 108 HIS A O 1
ATOM 901 N N . ILE A 1 109 ? 13.087 4.876 -6.117 1.00 84.75 109 ILE A N 1
ATOM 902 C CA . ILE A 1 109 ? 13.337 4.749 -7.554 1.00 84.75 109 ILE A CA 1
ATOM 903 C C . ILE A 1 109 ? 14.843 4.863 -7.791 1.00 84.75 109 ILE A C 1
ATOM 905 O O . ILE A 1 109 ? 15.484 5.813 -7.332 1.00 84.75 109 ILE A O 1
ATOM 909 N N . PHE A 1 110 ? 15.394 3.894 -8.513 1.00 79.88 110 PHE A N 1
ATOM 910 C CA . PHE A 1 110 ? 16.808 3.813 -8.851 1.00 79.88 110 PHE A CA 1
ATOM 911 C C . PHE A 1 110 ? 17.003 3.717 -10.368 1.00 79.88 110 PHE A C 1
ATOM 913 O O . PHE A 1 110 ? 16.237 3.031 -11.044 1.00 79.88 110 PHE A O 1
ATOM 920 N N . ILE A 1 111 ? 18.061 4.349 -10.876 1.00 77.81 111 ILE A N 1
ATOM 921 C CA . ILE A 1 111 ? 18.637 4.114 -12.214 1.00 77.81 111 ILE A CA 1
ATOM 922 C C . ILE A 1 111 ? 20.088 3.702 -12.002 1.00 77.81 111 ILE A C 1
ATOM 924 O O . ILE A 1 111 ? 20.795 4.382 -11.260 1.00 77.81 111 ILE A O 1
ATOM 928 N N . ASP A 1 112 ? 20.534 2.596 -12.598 1.00 68.12 112 ASP A N 1
ATOM 929 C CA . ASP A 1 112 ? 21.928 2.121 -12.503 1.00 68.12 112 ASP A CA 1
ATOM 930 C C . ASP A 1 112 ? 22.481 2.037 -11.062 1.00 68.12 112 ASP A C 1
ATOM 932 O O . ASP A 1 112 ? 23.667 2.238 -10.800 1.00 68.12 112 ASP A O 1
ATOM 936 N N . ASN A 1 113 ? 21.614 1.693 -10.101 1.00 66.06 113 ASN A N 1
ATOM 937 C CA . ASN A 1 113 ? 21.878 1.658 -8.651 1.00 66.06 113 ASN A CA 1
ATOM 938 C C . ASN A 1 113 ? 22.062 3.024 -7.957 1.00 66.06 113 ASN A C 1
ATOM 940 O O . ASN A 1 113 ? 22.409 3.058 -6.776 1.00 66.06 113 ASN A O 1
ATOM 944 N N . CYS A 1 114 ? 21.785 4.135 -8.636 1.00 65.75 114 CYS A N 1
ATOM 945 C CA . CYS A 1 114 ? 21.734 5.475 -8.053 1.00 65.75 114 CYS A CA 1
ATOM 946 C C . CYS A 1 114 ? 20.284 5.877 -7.757 1.00 65.75 114 CYS A C 1
ATOM 948 O O . CYS A 1 114 ? 19.403 5.719 -8.602 1.00 65.75 114 CYS A O 1
ATOM 950 N N . THR A 1 115 ? 20.022 6.416 -6.563 1.00 68.75 115 THR A N 1
ATOM 951 C CA . THR A 1 115 ? 18.724 7.022 -6.232 1.00 68.75 115 THR A CA 1
ATOM 952 C C . THR A 1 115 ? 18.545 8.312 -7.019 1.00 68.75 115 THR A C 1
ATOM 954 O O . THR A 1 115 ? 19.381 9.209 -6.908 1.00 68.75 115 THR A O 1
ATOM 957 N N . ILE A 1 116 ? 17.458 8.422 -7.781 1.00 67.88 116 ILE A N 1
ATOM 958 C CA . ILE A 1 116 ? 17.168 9.636 -8.560 1.00 67.88 116 ILE A CA 1
ATOM 959 C C . ILE A 1 116 ? 16.606 10.734 -7.649 1.00 67.88 116 ILE A C 1
ATOM 961 O O . ILE A 1 116 ? 16.940 11.906 -7.788 1.00 67.88 116 ILE A O 1
ATOM 965 N N . THR A 1 117 ? 15.725 10.344 -6.728 1.00 70.69 117 THR A N 1
ATOM 966 C CA . THR A 1 117 ? 14.899 11.253 -5.931 1.00 70.69 117 THR A CA 1
ATOM 967 C C . THR A 1 117 ? 14.703 10.724 -4.517 1.00 70.69 117 THR A C 1
ATOM 969 O O . THR A 1 117 ? 14.921 9.539 -4.242 1.00 70.69 117 THR A O 1
ATOM 972 N N . ASP A 1 118 ? 14.221 11.601 -3.636 1.00 78.56 118 ASP A N 1
ATOM 973 C CA . ASP A 1 118 ? 13.702 11.196 -2.334 1.00 78.56 118 ASP A CA 1
ATOM 974 C C . ASP A 1 118 ? 12.596 10.139 -2.489 1.00 78.56 118 ASP A C 1
ATOM 976 O O . ASP A 1 118 ? 11.857 10.146 -3.482 1.00 78.56 118 ASP A O 1
ATOM 980 N N . PRO A 1 119 ? 12.470 9.206 -1.529 1.00 83.50 119 PRO A N 1
ATOM 981 C CA . PRO A 1 119 ? 11.440 8.185 -1.586 1.00 83.50 119 PRO A CA 1
ATOM 982 C C . PRO A 1 119 ? 10.047 8.793 -1.550 1.00 83.50 119 PRO A C 1
ATOM 984 O O . PRO A 1 119 ? 9.736 9.638 -0.709 1.00 83.50 119 PRO A O 1
ATOM 987 N N . TRP A 1 120 ? 9.171 8.282 -2.406 1.00 87.56 120 TRP A N 1
ATOM 988 C CA . TRP A 1 120 ? 7.763 8.626 -2.342 1.00 87.56 120 TRP A CA 1
ATOM 989 C C . TRP A 1 120 ? 7.103 7.860 -1.194 1.00 87.56 120 TRP A C 1
ATOM 991 O O . TRP A 1 120 ? 7.029 6.630 -1.212 1.00 87.56 120 TRP A O 1
ATOM 1001 N N . ILE A 1 121 ? 6.662 8.592 -0.170 1.00 88.12 121 ILE A N 1
ATOM 1002 C CA . ILE A 1 121 ? 6.028 8.036 1.029 1.00 88.12 121 ILE A CA 1
ATOM 1003 C C . ILE A 1 121 ? 4.516 8.198 0.910 1.00 88.12 121 ILE A C 1
ATOM 1005 O O . ILE A 1 121 ? 4.033 9.305 0.673 1.00 88.12 121 ILE A O 1
ATOM 1009 N N . PHE A 1 122 ? 3.769 7.118 1.120 1.00 89.38 122 PHE A N 1
ATOM 1010 C CA . PHE A 1 122 ? 2.307 7.135 1.064 1.00 89.38 122 PHE A CA 1
ATOM 1011 C C . PHE A 1 122 ? 1.688 6.155 2.066 1.00 89.38 122 PHE A C 1
ATOM 1013 O O . PHE A 1 122 ? 2.314 5.164 2.462 1.00 89.38 122 PHE A O 1
ATOM 1020 N N . ARG A 1 123 ? 0.447 6.427 2.485 1.00 87.88 123 ARG A N 1
ATOM 1021 C CA . ARG A 1 123 ? -0.369 5.483 3.261 1.00 87.88 123 ARG A CA 1
ATOM 1022 C C . ARG A 1 123 ? -1.320 4.726 2.342 1.00 87.88 123 ARG A C 1
ATOM 1024 O O . ARG A 1 123 ? -1.751 5.244 1.313 1.00 87.88 123 ARG A O 1
ATOM 1031 N N . LEU A 1 124 ? -1.670 3.497 2.719 1.00 87.12 124 LEU A N 1
ATOM 1032 C CA . LEU A 1 124 ? -2.628 2.691 1.957 1.00 87.12 124 LEU A CA 1
ATOM 1033 C C . LEU A 1 124 ? -4.000 3.373 1.863 1.00 87.12 124 LEU A C 1
ATOM 1035 O O . LEU A 1 124 ? -4.648 3.299 0.825 1.00 87.12 124 LEU A O 1
ATOM 1039 N N . GLU A 1 125 ? -4.418 4.062 2.924 1.00 86.44 125 GLU A N 1
ATOM 1040 C CA . GLU A 1 125 ? -5.666 4.833 2.979 1.00 86.44 125 GLU A CA 1
ATOM 1041 C C . GLU A 1 125 ? -5.728 5.901 1.879 1.00 86.44 125 GLU A C 1
ATOM 1043 O O . GLU A 1 125 ? -6.726 5.990 1.163 1.00 86.44 125 GLU A O 1
ATOM 1048 N N . ASP A 1 126 ? -4.630 6.635 1.674 1.00 87.00 126 ASP A N 1
ATOM 1049 C CA . ASP A 1 126 ? -4.533 7.679 0.648 1.00 87.00 126 ASP A CA 1
ATOM 1050 C C . ASP A 1 126 ? -4.688 7.094 -0.763 1.00 87.00 126 ASP A C 1
ATOM 1052 O O . ASP A 1 126 ? -5.345 7.680 -1.627 1.00 87.00 126 ASP A O 1
ATOM 1056 N N . LEU A 1 127 ? -4.113 5.907 -0.996 1.00 87.25 127 LEU A N 1
ATOM 1057 C CA . LEU A 1 127 ? -4.267 5.191 -2.262 1.00 87.25 127 LEU A CA 1
ATOM 1058 C C . LEU A 1 127 ? -5.699 4.683 -2.456 1.00 87.25 127 LEU A C 1
ATOM 1060 O O . LEU A 1 127 ? -6.236 4.772 -3.558 1.00 87.25 127 LEU A O 1
ATOM 1064 N N . LEU A 1 128 ? -6.340 4.170 -1.403 1.00 87.12 128 LEU A N 1
ATOM 1065 C CA . LEU A 1 128 ? -7.714 3.668 -1.478 1.00 87.12 128 LEU A CA 1
ATOM 1066 C C . LEU A 1 128 ? -8.709 4.776 -1.842 1.00 87.12 128 LEU A C 1
ATOM 1068 O O . LEU A 1 128 ? -9.622 4.527 -2.631 1.00 87.12 128 LEU A O 1
ATOM 1072 N N . MET A 1 129 ? -8.504 6.001 -1.347 1.00 86.62 129 MET A N 1
ATOM 1073 C CA . MET A 1 129 ? -9.322 7.160 -1.733 1.00 86.62 129 MET A CA 1
ATOM 1074 C C . MET A 1 129 ? -9.181 7.523 -3.220 1.00 86.62 129 MET A C 1
ATOM 1076 O O . MET A 1 129 ? -10.118 8.056 -3.808 1.00 86.62 129 MET A O 1
ATOM 1080 N N . ARG A 1 130 ? -8.040 7.198 -3.842 1.00 86.94 130 ARG A N 1
ATOM 1081 C CA . ARG A 1 130 ? -7.698 7.529 -5.239 1.00 86.94 130 ARG A CA 1
ATOM 1082 C C . ARG A 1 130 ? -7.638 6.306 -6.152 1.00 86.94 130 ARG A C 1
ATOM 1084 O O . ARG A 1 130 ? -6.950 6.311 -7.168 1.00 86.94 130 ARG A O 1
ATOM 1091 N N . LYS A 1 131 ? -8.360 5.237 -5.807 1.00 84.38 131 LYS A N 1
ATOM 1092 C CA . LYS A 1 131 ? -8.240 3.910 -6.436 1.00 84.38 131 LYS A CA 1
ATOM 1093 C C . LYS A 1 131 ? -8.283 3.914 -7.973 1.00 84.38 131 LYS A C 1
ATOM 1095 O O . LYS A 1 131 ? -7.561 3.146 -8.600 1.00 84.38 131 LYS A O 1
ATOM 1100 N N . ASN A 1 132 ? -9.114 4.764 -8.574 1.00 85.19 132 ASN A N 1
ATOM 1101 C CA . ASN A 1 132 ? -9.313 4.810 -10.027 1.00 85.19 132 ASN A CA 1
ATOM 1102 C C . ASN A 1 132 ? -8.421 5.837 -10.743 1.00 85.19 132 ASN A C 1
ATOM 1104 O O . ASN A 1 132 ? -8.556 6.024 -11.951 1.00 85.19 132 ASN A O 1
ATOM 1108 N N . GLU A 1 133 ? -7.539 6.517 -10.016 1.00 89.50 133 GLU A N 1
ATOM 1109 C CA . GLU A 1 133 ? -6.680 7.558 -10.568 1.00 89.50 133 GLU A CA 1
ATOM 1110 C C . GLU A 1 133 ? -5.337 6.993 -11.044 1.00 89.50 133 GLU A C 1
ATOM 1112 O O . GLU A 1 133 ? -4.909 5.885 -10.693 1.00 89.50 133 GLU A O 1
ATOM 1117 N N . VAL A 1 134 ? -4.665 7.790 -11.871 1.00 87.38 134 VAL A N 1
ATOM 1118 C CA . VAL A 1 134 ? -3.258 7.604 -12.217 1.00 87.38 134 VAL A CA 1
ATOM 1119 C C . VAL A 1 134 ? -2.474 8.649 -11.437 1.00 87.38 134 VAL A C 1
ATOM 1121 O O . VAL A 1 134 ? -2.779 9.835 -11.530 1.00 87.38 134 VAL A O 1
ATOM 1124 N N . ILE A 1 135 ? -1.493 8.210 -10.652 1.00 87.06 135 ILE A N 1
ATOM 1125 C CA . ILE A 1 135 ? -0.654 9.106 -9.855 1.00 87.06 135 ILE A CA 1
ATOM 1126 C C . ILE A 1 135 ? 0.694 9.261 -10.542 1.00 87.06 135 ILE A C 1
ATOM 1128 O O . ILE A 1 135 ? 1.385 8.271 -10.790 1.00 87.06 135 ILE A O 1
ATOM 1132 N N . ASP A 1 136 ? 1.079 10.509 -10.790 1.00 84.00 136 ASP A N 1
ATOM 1133 C CA . ASP A 1 136 ? 2.438 10.854 -11.181 1.00 84.00 136 ASP A CA 1
ATOM 1134 C C . ASP A 1 136 ? 3.345 10.865 -9.947 1.00 84.00 136 ASP A C 1
ATOM 1136 O O . ASP A 1 136 ? 3.135 11.606 -8.983 1.00 84.00 136 ASP A O 1
ATOM 1140 N N . VAL A 1 137 ? 4.383 10.038 -9.984 1.00 81.62 137 VAL A N 1
ATOM 1141 C CA . VAL A 1 137 ? 5.396 9.935 -8.942 1.00 81.62 137 VAL A CA 1
ATOM 1142 C C . VAL A 1 137 ? 6.615 10.732 -9.364 1.00 81.62 137 VAL A C 1
ATOM 1144 O O . VAL A 1 137 ? 7.347 10.353 -10.282 1.00 81.62 137 VAL A O 1
ATOM 1147 N N . LEU A 1 138 ? 6.818 11.849 -8.662 1.00 74.12 138 LEU A N 1
ATOM 1148 C CA . LEU A 1 138 ? 8.026 12.679 -8.712 1.00 74.12 138 LEU A CA 1
ATOM 1149 C C . LEU A 1 138 ? 8.414 13.139 -10.128 1.00 74.12 138 LEU A C 1
ATOM 1151 O O . LEU A 1 138 ? 9.581 13.391 -10.391 1.00 74.12 138 LEU A O 1
ATOM 1155 N N . GLN A 1 139 ? 7.435 13.247 -11.037 1.00 73.62 139 GLN A N 1
ATOM 1156 C CA . GLN A 1 139 ? 7.636 13.569 -12.461 1.00 73.62 139 GLN A CA 1
ATOM 1157 C C . GLN A 1 139 ? 8.545 12.576 -13.214 1.00 73.62 139 GLN A C 1
ATOM 1159 O O . GLN A 1 139 ? 9.006 12.871 -14.314 1.00 73.62 139 GLN A O 1
ATOM 1164 N N . VAL A 1 140 ? 8.782 11.393 -12.639 1.00 76.12 140 VAL A N 1
ATOM 1165 C CA . VAL A 1 140 ? 9.602 10.326 -13.229 1.00 76.12 140 VAL A CA 1
ATOM 1166 C C . VAL A 1 140 ? 8.721 9.273 -13.890 1.00 76.12 140 VAL A C 1
ATOM 1168 O O . VAL A 1 140 ? 9.029 8.779 -14.970 1.00 76.12 140 VAL A O 1
ATOM 1171 N N . CYS A 1 141 ? 7.611 8.902 -13.256 1.00 82.00 141 CYS A N 1
ATOM 1172 C CA . CYS A 1 141 ? 6.727 7.862 -13.771 1.00 82.00 141 CYS A CA 1
ATOM 1173 C C . CYS A 1 141 ? 5.285 8.056 -13.315 1.00 82.00 141 CYS A C 1
ATOM 1175 O O . CYS A 1 141 ? 5.029 8.768 -12.348 1.00 82.00 141 CYS A O 1
ATOM 1177 N N . SER A 1 142 ? 4.353 7.406 -14.004 1.00 86.75 142 SER A N 1
ATOM 1178 C CA . SER A 1 142 ? 2.941 7.372 -13.646 1.00 86.75 142 SER A CA 1
ATOM 1179 C C . SER A 1 142 ? 2.492 5.951 -13.319 1.00 86.75 142 SER A C 1
ATOM 1181 O O . SER A 1 142 ? 2.796 5.000 -14.048 1.00 86.75 142 SER A O 1
ATOM 1183 N N . PHE A 1 143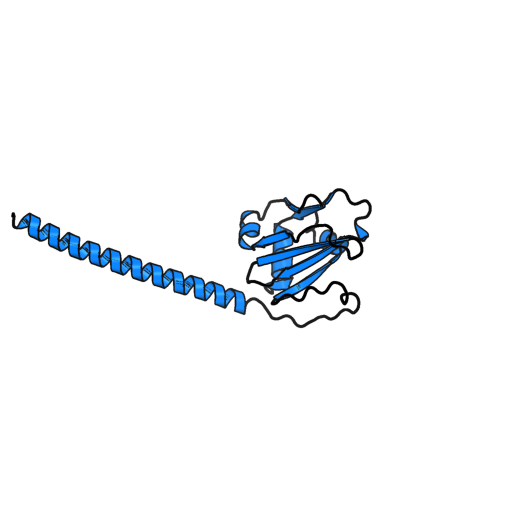 ? 1.751 5.803 -12.219 1.00 88.44 143 PHE A N 1
ATOM 1184 C CA . PHE A 1 143 ? 1.226 4.521 -11.755 1.00 88.44 143 PHE A CA 1
ATOM 1185 C C . PHE A 1 143 ? -0.295 4.493 -11.736 1.00 88.44 143 PHE A C 1
ATOM 1187 O O . PHE A 1 143 ? -0.944 5.448 -11.312 1.00 88.44 143 PHE A O 1
ATOM 1194 N N . LYS A 1 144 ? -0.869 3.350 -12.121 1.00 89.69 144 LYS A N 1
ATOM 1195 C CA . LYS A 1 144 ? -2.290 3.054 -11.903 1.00 89.69 144 LYS A CA 1
ATOM 1196 C C . LYS A 1 144 ? -2.499 2.601 -10.462 1.00 89.69 144 LYS A C 1
ATOM 1198 O O . LYS A 1 144 ? -1.977 1.558 -10.057 1.00 89.69 144 LYS A O 1
ATOM 1203 N N . VAL A 1 145 ? -3.291 3.357 -9.706 1.00 88.56 145 VAL A N 1
ATOM 1204 C CA . VAL A 1 145 ? -3.453 3.138 -8.262 1.00 88.56 145 VAL A CA 1
ATOM 1205 C C . VAL A 1 145 ? -4.111 1.792 -7.950 1.00 88.56 145 VAL A C 1
ATOM 1207 O O . VAL A 1 145 ? -3.616 1.072 -7.085 1.00 88.56 145 VAL A O 1
ATOM 1210 N N . ASP A 1 146 ? -5.150 1.384 -8.689 1.00 88.94 146 ASP A N 1
ATOM 1211 C CA . ASP A 1 146 ? -5.813 0.081 -8.489 1.00 88.94 146 ASP A CA 1
ATOM 1212 C C . ASP A 1 146 ? -4.835 -1.101 -8.603 1.00 88.94 146 ASP A C 1
ATOM 1214 O O . ASP A 1 146 ? -4.864 -2.032 -7.796 1.00 88.94 146 ASP A O 1
ATOM 1218 N N . MET A 1 147 ? -3.925 -1.055 -9.580 1.00 88.75 147 MET A N 1
ATOM 1219 C CA . MET A 1 147 ? -2.940 -2.120 -9.778 1.00 88.75 147 MET A CA 1
ATOM 1220 C C . MET A 1 147 ? -1.836 -2.074 -8.720 1.00 88.75 147 MET A C 1
ATOM 1222 O O . MET A 1 147 ? -1.421 -3.123 -8.227 1.00 88.75 147 MET A O 1
ATOM 1226 N N . LEU A 1 148 ? -1.408 -0.879 -8.304 1.00 87.81 148 LEU A N 1
ATOM 1227 C CA . LEU A 1 148 ? -0.455 -0.724 -7.204 1.00 87.81 148 LEU A CA 1
ATOM 1228 C C . LEU A 1 148 ? -1.013 -1.307 -5.894 1.00 87.81 148 LEU A C 1
ATOM 1230 O O . LEU A 1 148 ? -0.313 -2.048 -5.203 1.00 87.81 148 LEU A O 1
ATOM 1234 N N . ILE A 1 149 ? -2.289 -1.044 -5.590 1.00 88.56 149 ILE A N 1
ATOM 1235 C CA . ILE A 1 149 ? -2.979 -1.615 -4.424 1.00 88.56 149 ILE A CA 1
ATOM 1236 C C . ILE A 1 149 ? -2.998 -3.146 -4.505 1.00 88.56 149 ILE A C 1
ATOM 1238 O O . ILE A 1 149 ? -2.719 -3.810 -3.507 1.00 88.56 149 ILE A O 1
ATOM 1242 N N . LYS A 1 150 ? -3.270 -3.731 -5.681 1.00 88.44 150 LYS A N 1
ATOM 1243 C CA . LYS A 1 150 ? -3.226 -5.195 -5.863 1.00 88.44 150 LYS A CA 1
ATOM 1244 C C . LYS A 1 150 ? -1.843 -5.769 -5.568 1.00 88.44 150 LYS A C 1
ATOM 1246 O O . LYS A 1 150 ? -1.755 -6.771 -4.863 1.00 88.44 150 LYS A O 1
ATOM 1251 N N . VAL A 1 151 ? -0.773 -5.128 -6.042 1.00 87.12 151 VAL A N 1
ATOM 1252 C CA . VAL A 1 151 ? 0.603 -5.575 -5.762 1.00 87.12 151 VAL A CA 1
ATOM 1253 C C . VAL A 1 151 ? 0.916 -5.500 -4.269 1.00 87.12 151 VAL A C 1
ATOM 1255 O O . VAL A 1 151 ? 1.475 -6.450 -3.717 1.00 87.12 151 VAL A O 1
ATOM 1258 N N . ILE A 1 152 ? 0.515 -4.419 -3.593 1.00 87.12 152 ILE A N 1
ATOM 1259 C CA . ILE A 1 152 ? 0.681 -4.284 -2.139 1.00 87.12 152 ILE A CA 1
ATOM 1260 C C . ILE A 1 152 ? -0.080 -5.397 -1.411 1.00 87.12 152 ILE A C 1
ATOM 1262 O O . ILE A 1 152 ? 0.498 -6.066 -0.553 1.00 87.12 152 ILE A O 1
ATOM 1266 N N . ASN A 1 153 ? -1.334 -5.650 -1.787 1.00 86.31 153 ASN A N 1
ATOM 1267 C CA . ASN A 1 153 ? -2.156 -6.685 -1.165 1.00 86.31 153 ASN A CA 1
ATOM 1268 C C . ASN A 1 153 ? -1.538 -8.084 -1.326 1.00 86.31 153 ASN A C 1
ATOM 1270 O O . ASN A 1 153 ? -1.393 -8.801 -0.337 1.00 86.31 153 ASN A O 1
ATOM 1274 N N . GLN A 1 154 ? -1.078 -8.433 -2.531 1.00 84.25 154 GLN A N 1
ATOM 1275 C CA . GLN A 1 154 ? -0.456 -9.735 -2.809 1.00 84.25 154 GLN A CA 1
ATOM 1276 C C . GLN A 1 154 ? 0.875 -9.936 -2.071 1.00 84.25 154 GLN A C 1
ATOM 1278 O O . GLN A 1 154 ? 1.211 -11.042 -1.628 1.00 84.25 154 GLN A O 1
ATOM 1283 N N . ARG A 1 155 ? 1.683 -8.874 -1.966 1.00 80.94 155 ARG A N 1
ATOM 1284 C CA . ARG A 1 155 ? 3.042 -8.956 -1.415 1.00 80.94 155 ARG A CA 1
ATOM 1285 C C . ARG A 1 155 ? 3.069 -8.808 0.103 1.00 80.94 155 ARG A C 1
ATOM 1287 O O . ARG A 1 155 ? 3.773 -9.576 0.756 1.00 80.94 155 ARG A O 1
ATOM 1294 N N . TYR A 1 156 ? 2.299 -7.879 0.662 1.00 75.31 156 TYR A N 1
ATOM 1295 C CA . TYR A 1 156 ? 2.336 -7.547 2.089 1.00 75.31 156 TYR A CA 1
ATOM 1296 C C . TYR A 1 156 ? 1.165 -8.120 2.890 1.00 75.31 156 TYR A C 1
ATOM 1298 O O . TYR A 1 156 ? 1.382 -8.568 4.011 1.00 75.31 156 TYR A O 1
ATOM 1306 N N . LEU A 1 157 ? -0.050 -8.139 2.335 1.00 76.19 157 LEU A N 1
ATOM 1307 C CA . LEU A 1 157 ? -1.265 -8.489 3.090 1.00 76.19 157 LEU A CA 1
ATOM 1308 C C . LEU A 1 157 ? -1.763 -9.923 2.841 1.00 76.19 157 LEU A C 1
ATOM 1310 O O . LEU A 1 157 ? -2.637 -10.394 3.554 1.00 76.19 157 LEU A O 1
ATOM 1314 N N . GLY A 1 158 ? -1.168 -10.650 1.891 1.00 58.75 158 GLY A N 1
ATOM 1315 C CA . GLY A 1 158 ? -1.376 -12.092 1.725 1.00 58.75 158 GLY A CA 1
ATOM 1316 C C . GLY A 1 158 ? -2.701 -12.517 1.085 1.00 58.75 158 GLY A C 1
ATOM 1317 O O . GLY A 1 158 ? -3.057 -13.682 1.242 1.00 58.75 158 GLY A O 1
ATOM 1318 N N . ASN A 1 159 ? -3.377 -11.619 0.358 1.00 44.09 159 ASN A N 1
ATOM 1319 C CA . ASN A 1 159 ? -4.579 -11.925 -0.434 1.00 44.09 159 ASN A CA 1
ATOM 1320 C C . ASN A 1 159 ? -4.267 -12.145 -1.917 1.00 44.09 159 ASN A C 1
ATOM 1322 O O . ASN A 1 159 ? -3.477 -11.348 -2.478 1.00 44.09 159 ASN A O 1
#

InterPro domains:
  IPR000593 IQGAP, helical domain [PF03836] (3-87)

Secondary structure (DSSP, 8-state):
--HHHHHHHHHHHHHHHHHHHHHHHHHHHHHHHHHHHHHHHHHHS--------TT-TTT----TT-EEEEEHHHHHHTT-EEEE-S-S-GGGEEEEEEEEETTEEEEEEEETTEE-S--EEEEHHHHHHTTTSEEEETTTEEEEHHHHHHHHIIIII--

Radius of gyration: 24.8 Å; chains: 1; bounding box: 65×45×66 Å

Sequence (159 aa):
MSVERNKELKVNELTFSNLLSKEEYLDLKIKEYDEYLIQYSISQLNKKKRNTDYMIGKLQMNSVYGSYYFKSNELVDLGVLNQVYNIPDSRDLCFVLASDEPLKFKLHIFIDNCTITDPWIFRLEDLLMRKNEVIDVLQVCSFKVDMLIKVINQRYLGN

Foldseek 3Di:
DDPVVVVVVVVVVVVVVVVVVVVVVVVVVVVVVVVVVQVVLVVLFPQDDDPDDPVCVLVFDDAPSGKDKDQLVRCVVLVFFDDFPDDPDSRQWMWIWGHNDRQKIWIFIDGPSDTPDGTDIDGNVVLVVQQQDWDDDPRGTITRSVSVNVVCCVPGRPD

Organism: NCBI:txid1037528